Protein AF-A0A3D0D9U1-F1 (afdb_monomer_lite)

Radius of gyration: 18.2 Å; chains: 1; bounding box: 57×17×36 Å

Foldseek 3Di:
DDAPDWDWDQDPVVQWIWIDDPVDIDIGHPVVVVVVVVVCVVCVVVVVVVVVPPDPPPPPDDPPPDDD

Secondary structure (DSSP, 8-state):
--TT--EEEEETTTTEEEEEETTEEEEE-HHHHHHHHHHHHHTHHHHHHHHHTS--------------

Sequence (68 aa):
MRCGDITAHLNNAAGRVTIRDHLFDIELRPREALALLHWLEENEEQLQVLERTRPEPRHSRRRESLTA

pLDDT: mean 77.54, std 17.41, range [45.0, 97.0]

Structure (mmCIF, N/CA/C/O backbone):
data_AF-A0A3D0D9U1-F1
#
_entry.id   AF-A0A3D0D9U1-F1
#
loop_
_atom_site.group_PDB
_atom_site.id
_atom_site.type_symbol
_atom_site.label_atom_id
_atom_site.label_alt_id
_atom_site.label_comp_id
_atom_site.label_asym_id
_atom_site.label_entity_id
_atom_site.label_seq_id
_atom_site.pdbx_PDB_ins_code
_atom_site.Cartn_x
_atom_site.Cartn_y
_atom_site.Cartn_z
_atom_site.occupancy
_atom_site.B_iso_or_equiv
_atom_site.auth_seq_id
_atom_site.auth_comp_id
_atom_site.auth_asym_id
_atom_site.auth_atom_id
_atom_site.pdbx_PDB_model_num
ATOM 1 N N . MET A 1 1 ? 8.147 12.067 -5.375 1.00 54.06 1 MET A N 1
ATOM 2 C CA . MET A 1 1 ? 7.871 11.236 -4.192 1.00 54.06 1 MET A CA 1
ATOM 3 C C . MET A 1 1 ? 9.164 11.087 -3.425 1.00 54.06 1 MET A C 1
ATOM 5 O O . MET A 1 1 ? 10.178 10.759 -4.033 1.00 54.06 1 MET A O 1
ATOM 9 N N . ARG A 1 2 ? 9.146 11.458 -2.148 1.00 54.34 2 ARG A N 1
ATOM 10 C CA . ARG A 1 2 ? 10.222 11.217 -1.184 1.00 54.34 2 ARG A CA 1
ATOM 11 C C . ARG A 1 2 ? 10.088 9.791 -0.638 1.00 54.34 2 ARG A C 1
ATOM 13 O O . ARG A 1 2 ? 9.061 9.152 -0.841 1.00 54.34 2 ARG A O 1
ATOM 20 N N . CYS A 1 3 ? 11.129 9.305 0.036 1.00 56.47 3 CYS A N 1
ATOM 21 C CA . CYS A 1 3 ? 11.031 8.079 0.829 1.00 56.47 3 CYS A CA 1
ATOM 22 C C . CYS A 1 3 ? 9.897 8.242 1.850 1.00 56.47 3 CYS A C 1
ATOM 24 O O . CYS A 1 3 ? 9.902 9.247 2.562 1.00 56.47 3 CYS A O 1
ATOM 26 N N . GLY A 1 4 ? 8.922 7.327 1.843 1.00 63.75 4 GLY A N 1
ATOM 27 C CA . GLY A 1 4 ? 7.757 7.358 2.734 1.00 63.75 4 GLY A CA 1
ATOM 28 C C . GLY A 1 4 ? 6.489 7.997 2.148 1.00 63.75 4 GLY A C 1
ATOM 29 O O . GLY A 1 4 ? 5.427 7.886 2.756 1.00 63.75 4 GLY A O 1
ATOM 30 N N . ASP A 1 5 ? 6.544 8.620 0.962 1.00 77.88 5 ASP A N 1
ATOM 31 C CA . ASP A 1 5 ? 5.337 9.141 0.305 1.00 77.88 5 ASP A CA 1
ATOM 32 C C . ASP A 1 5 ? 4.558 7.989 -0.360 1.00 77.88 5 ASP A C 1
ATOM 34 O O . ASP A 1 5 ? 4.832 7.619 -1.505 1.00 77.88 5 ASP A O 1
ATOM 38 N N . ILE A 1 6 ? 3.554 7.448 0.335 1.00 83.25 6 ILE A N 1
ATOM 39 C CA . ILE A 1 6 ? 2.680 6.393 -0.196 1.00 83.25 6 ILE A CA 1
ATOM 40 C C . ILE A 1 6 ? 1.466 7.012 -0.894 1.00 83.25 6 ILE A C 1
ATOM 42 O O . ILE A 1 6 ? 0.757 7.848 -0.336 1.00 83.25 6 ILE A O 1
ATOM 46 N N . THR A 1 7 ? 1.184 6.569 -2.119 1.00 87.44 7 THR A N 1
ATOM 47 C CA . THR A 1 7 ? -0.005 6.979 -2.880 1.00 87.44 7 THR A CA 1
ATOM 48 C C . THR A 1 7 ? -0.867 5.777 -3.235 1.00 87.44 7 THR A C 1
ATOM 50 O O . THR A 1 7 ? -0.358 4.717 -3.587 1.00 87.44 7 THR A O 1
ATOM 53 N N . ALA A 1 8 ? -2.188 5.933 -3.150 1.00 90.88 8 ALA A N 1
ATOM 54 C CA . ALA A 1 8 ? -3.147 4.893 -3.503 1.00 90.88 8 ALA A CA 1
ATOM 55 C C . ALA A 1 8 ? -4.046 5.364 -4.652 1.00 90.88 8 ALA A C 1
ATOM 57 O O . ALA A 1 8 ? -4.678 6.418 -4.577 1.00 90.88 8 ALA A O 1
ATOM 58 N N . HIS A 1 9 ? -4.128 4.562 -5.711 1.00 92.75 9 HIS A N 1
ATOM 59 C CA . HIS A 1 9 ? -4.952 4.832 -6.885 1.00 92.75 9 HIS A CA 1
ATOM 60 C C . HIS A 1 9 ? -5.962 3.707 -7.095 1.00 92.75 9 HIS A C 1
ATOM 62 O O . HIS A 1 9 ? -5.588 2.552 -7.285 1.00 92.75 9 HIS A O 1
ATOM 68 N N . LEU A 1 10 ? -7.252 4.044 -7.100 1.00 92.62 10 LEU A N 1
ATOM 69 C CA . LEU A 1 10 ? -8.318 3.096 -7.408 1.00 92.62 10 LEU A CA 1
ATOM 70 C C . LEU A 1 10 ? -8.504 2.978 -8.927 1.00 92.62 10 LEU A C 1
ATOM 72 O O . LEU A 1 10 ? -8.890 3.934 -9.598 1.00 92.62 10 LEU A O 1
ATOM 76 N N . ASN A 1 11 ? -8.282 1.781 -9.462 1.00 92.88 11 ASN A N 1
ATOM 77 C CA . ASN A 1 11 ? -8.644 1.410 -10.821 1.00 92.88 11 ASN A CA 1
ATOM 78 C C . ASN A 1 11 ? -10.033 0.754 -10.819 1.00 92.88 11 ASN A C 1
ATOM 80 O O . ASN A 1 11 ? -10.172 -0.459 -10.647 1.00 92.88 11 ASN A O 1
ATOM 84 N N . ASN A 1 12 ? -11.064 1.574 -11.038 1.00 88.88 12 ASN A N 1
ATOM 85 C CA . ASN A 1 12 ? -12.462 1.132 -11.066 1.00 88.88 12 ASN A CA 1
ATOM 86 C C . ASN A 1 12 ? -12.749 0.095 -12.160 1.00 88.88 12 ASN A C 1
ATOM 88 O O . ASN A 1 12 ? -13.557 -0.801 -11.942 1.00 88.88 12 ASN A O 1
ATOM 92 N N . ALA A 1 13 ? -12.080 0.189 -13.314 1.00 92.00 13 ALA A N 1
ATOM 93 C CA . ALA A 1 13 ? -12.297 -0.739 -14.423 1.00 92.00 13 ALA A CA 1
ATOM 94 C C . ALA A 1 13 ? -11.781 -2.148 -14.097 1.00 92.00 13 ALA A C 1
ATOM 96 O O . ALA A 1 13 ? -12.412 -3.139 -14.455 1.00 92.00 13 ALA A O 1
ATOM 97 N N . ALA A 1 14 ? -10.653 -2.236 -13.389 1.00 89.81 14 ALA A N 1
ATOM 98 C CA . ALA A 1 14 ? -10.069 -3.507 -12.969 1.00 89.81 14 ALA A CA 1
ATOM 99 C C . ALA A 1 14 ? -10.576 -3.988 -11.596 1.00 89.81 14 ALA A C 1
ATOM 101 O O . ALA A 1 14 ? -10.291 -5.119 -11.200 1.00 89.81 14 ALA A O 1
ATOM 102 N N . GLY A 1 15 ? -11.280 -3.137 -10.840 1.00 92.94 15 GLY A N 1
ATOM 103 C CA . GLY A 1 15 ? -11.644 -3.410 -9.448 1.00 92.94 15 GLY A CA 1
ATOM 104 C C . GLY A 1 15 ? -10.417 -3.601 -8.549 1.00 92.94 15 GLY A C 1
ATOM 105 O O . GLY A 1 15 ? -10.432 -4.441 -7.648 1.00 92.94 15 GLY A O 1
ATOM 106 N N . ARG A 1 16 ? -9.331 -2.871 -8.828 1.00 97.00 16 ARG A N 1
ATOM 107 C CA . ARG A 1 16 ? -8.035 -2.976 -8.137 1.00 97.00 16 ARG A CA 1
ATOM 108 C C . ARG A 1 16 ? -7.607 -1.633 -7.573 1.00 97.00 16 ARG A C 1
ATOM 110 O O . ARG A 1 16 ? -8.021 -0.591 -8.066 1.00 97.00 16 ARG A O 1
ATOM 117 N N . VAL A 1 17 ? -6.749 -1.665 -6.564 1.00 95.62 17 VAL A N 1
ATOM 118 C CA . VAL A 1 17 ? -6.068 -0.488 -6.027 1.00 95.62 17 VAL A CA 1
ATOM 119 C C . VAL A 1 17 ? -4.574 -0.681 -6.217 1.00 95.62 17 VAL A C 1
ATOM 121 O O . VAL A 1 17 ? -4.037 -1.716 -5.830 1.00 95.62 17 VAL A O 1
ATOM 124 N N . THR A 1 18 ? -3.911 0.308 -6.799 1.00 95.19 18 THR A N 1
ATOM 125 C CA . THR A 1 18 ? -2.454 0.353 -6.889 1.00 95.19 18 THR A CA 1
ATOM 126 C C . THR A 1 18 ? -1.935 1.229 -5.762 1.00 95.19 18 THR A C 1
ATOM 128 O O . THR A 1 18 ? -2.274 2.412 -5.704 1.00 95.19 18 THR A O 1
ATOM 131 N N . ILE A 1 19 ? -1.129 0.655 -4.875 1.00 91.62 19 ILE A N 1
ATOM 132 C CA . ILE A 1 19 ? -0.377 1.394 -3.862 1.00 91.62 19 ILE A CA 1
ATOM 133 C C . ILE A 1 19 ? 1.047 1.565 -4.381 1.00 91.62 19 ILE A C 1
ATOM 135 O O . ILE A 1 19 ? 1.678 0.585 -4.777 1.00 91.62 19 ILE A O 1
ATOM 139 N N . ARG A 1 20 ? 1.526 2.806 -4.404 1.00 89.44 20 ARG A N 1
ATOM 140 C CA . ARG A 1 20 ? 2.847 3.176 -4.908 1.00 89.44 20 ARG A CA 1
ATOM 141 C C . ARG A 1 20 ? 3.664 3.871 -3.841 1.00 89.44 20 ARG A C 1
ATOM 143 O O . ARG A 1 20 ? 3.151 4.744 -3.143 1.00 89.44 20 ARG A O 1
ATOM 150 N N . ASP A 1 21 ? 4.938 3.528 -3.809 1.00 84.25 21 ASP A N 1
ATO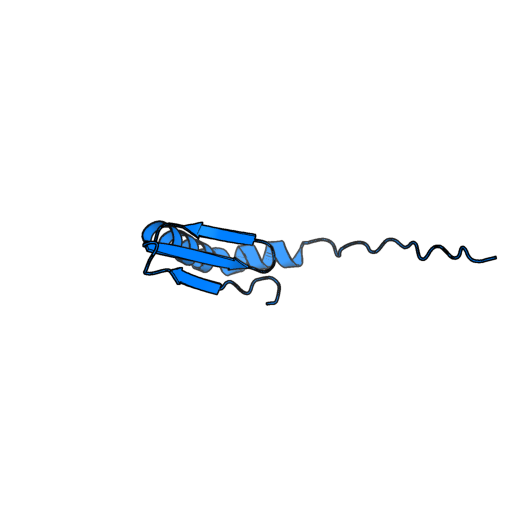M 151 C CA . ASP A 1 21 ? 6.003 4.242 -3.118 1.00 84.25 21 ASP A CA 1
ATOM 152 C C . ASP A 1 21 ? 7.210 4.345 -4.073 1.00 84.25 21 ASP A C 1
ATOM 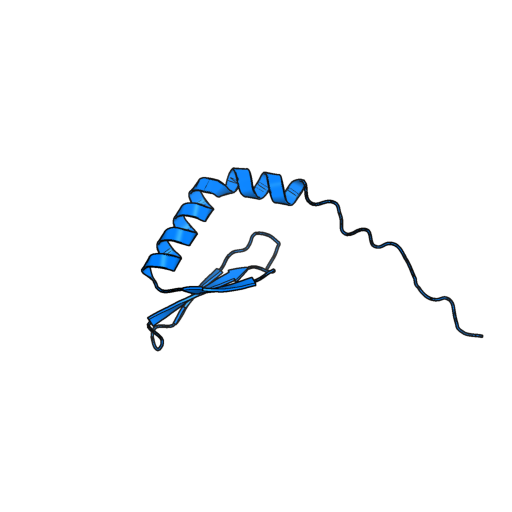154 O O . ASP A 1 21 ? 7.256 3.710 -5.125 1.00 84.25 21 ASP A O 1
ATOM 158 N N . HIS A 1 22 ? 8.225 5.128 -3.724 1.00 77.81 22 HIS A N 1
ATOM 159 C CA . HIS A 1 22 ? 9.453 5.283 -4.505 1.00 77.81 22 HIS A CA 1
ATOM 160 C C . HIS A 1 22 ? 10.205 3.966 -4.799 1.00 77.81 22 HIS A C 1
ATOM 162 O O . HIS A 1 22 ? 11.062 3.955 -5.684 1.00 77.81 22 HIS A O 1
ATOM 168 N N . LEU A 1 23 ? 9.918 2.875 -4.074 1.00 75.31 23 LEU A N 1
ATOM 169 C CA . LEU A 1 23 ? 10.572 1.568 -4.238 1.00 75.31 23 LEU A CA 1
ATOM 170 C C . LEU A 1 23 ? 9.720 0.518 -4.946 1.00 75.31 23 LEU A C 1
ATOM 172 O O . LEU A 1 23 ? 10.280 -0.439 -5.483 1.00 75.31 23 LEU A O 1
ATOM 176 N N . PHE A 1 24 ? 8.396 0.636 -4.904 1.00 79.38 24 PHE A N 1
ATOM 177 C CA . PHE A 1 24 ? 7.514 -0.422 -5.374 1.00 79.38 24 PHE A CA 1
ATOM 178 C C . PHE A 1 24 ? 6.142 0.100 -5.785 1.00 79.38 24 PHE A C 1
ATOM 180 O O . PHE A 1 24 ? 5.616 1.053 -5.215 1.00 79.38 24 PHE A O 1
ATOM 187 N N . ASP A 1 25 ? 5.540 -0.642 -6.708 1.00 89.31 25 ASP A N 1
ATOM 188 C CA . ASP A 1 25 ? 4.131 -0.556 -7.065 1.00 89.31 25 ASP A CA 1
ATOM 189 C C . ASP A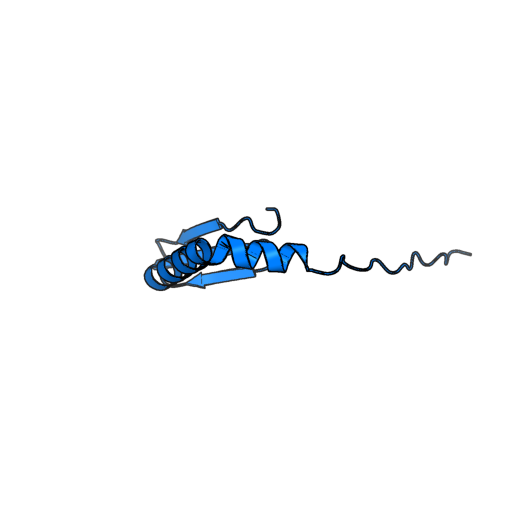 1 25 ? 3.491 -1.912 -6.747 1.00 89.31 25 ASP A C 1
ATOM 191 O O . ASP A 1 25 ? 3.969 -2.953 -7.205 1.00 89.31 25 ASP A O 1
ATOM 195 N N . ILE A 1 26 ? 2.411 -1.917 -5.964 1.00 92.19 26 ILE A N 1
ATOM 196 C CA . ILE A 1 26 ? 1.682 -3.136 -5.597 1.00 92.19 26 ILE A CA 1
ATOM 197 C C . ILE A 1 26 ? 0.218 -2.981 -6.000 1.00 92.19 26 ILE A C 1
ATOM 199 O O . ILE A 1 26 ? -0.449 -2.021 -5.616 1.00 92.19 26 ILE A O 1
ATOM 203 N N . GLU A 1 27 ? -0.300 -3.953 -6.749 1.00 95.69 27 GLU A N 1
ATOM 204 C CA . GLU A 1 27 ? -1.720 -4.043 -7.083 1.00 95.69 27 GLU A CA 1
ATOM 205 C C . GLU A 1 27 ? -2.455 -4.987 -6.132 1.00 95.69 27 GLU A C 1
ATOM 207 O O . GLU A 1 27 ? -2.114 -6.161 -5.993 1.00 95.69 27 GLU A O 1
ATOM 212 N N . LEU A 1 28 ? -3.515 -4.480 -5.512 1.00 95.38 28 LEU A N 1
ATOM 213 C CA . LEU A 1 28 ? -4.284 -5.169 -4.484 1.00 95.38 28 LEU A CA 1
ATOM 214 C C . LEU A 1 28 ? -5.778 -5.119 -4.794 1.00 95.38 28 LEU A C 1
ATOM 216 O O . LEU A 1 28 ? -6.267 -4.278 -5.554 1.00 95.38 28 LEU A O 1
ATOM 220 N N . ARG A 1 29 ? -6.549 -6.028 -4.197 1.00 96.75 29 ARG A N 1
ATOM 221 C CA . ARG A 1 29 ? -8.004 -5.847 -4.100 1.00 96.75 29 ARG A CA 1
ATOM 222 C C . ARG A 1 29 ? -8.303 -4.693 -3.131 1.00 96.75 29 ARG A C 1
ATOM 224 O O . ARG A 1 29 ? -7.537 -4.490 -2.191 1.00 96.75 29 ARG A O 1
ATOM 231 N N . PRO A 1 30 ? -9.445 -3.992 -3.258 1.00 94.12 30 PRO A N 1
ATOM 232 C CA . PRO A 1 30 ? -9.777 -2.860 -2.389 1.00 94.12 30 PRO A CA 1
ATOM 233 C C . PRO A 1 30 ? -9.703 -3.177 -0.890 1.00 94.12 30 PRO A C 1
ATOM 235 O O . PRO A 1 30 ? -9.189 -2.383 -0.111 1.00 94.12 30 PRO A O 1
ATOM 238 N N . ARG A 1 31 ? -10.151 -4.372 -0.484 1.00 95.31 31 ARG A N 1
ATOM 239 C CA . ARG A 1 31 ? -10.088 -4.812 0.918 1.00 95.31 31 ARG A CA 1
ATOM 240 C C . ARG A 1 31 ? -8.654 -5.023 1.417 1.00 95.31 31 ARG A C 1
ATOM 242 O O . ARG A 1 31 ? -8.365 -4.708 2.563 1.00 95.31 31 ARG A O 1
ATOM 249 N N . GLU A 1 32 ? -7.781 -5.559 0.571 1.00 95.88 32 GLU A N 1
ATOM 250 C CA . GLU A 1 32 ? -6.366 -5.780 0.896 1.00 95.88 32 GLU A CA 1
ATOM 251 C C . GLU A 1 32 ? -5.623 -4.445 0.977 1.00 95.88 32 GLU A C 1
ATOM 253 O O . GLU A 1 32 ? -4.857 -4.228 1.907 1.00 95.88 32 GLU A O 1
ATOM 258 N N . ALA A 1 33 ? -5.913 -3.526 0.052 1.00 93.81 33 ALA A N 1
ATOM 259 C CA . ALA A 1 33 ? -5.365 -2.176 0.073 1.00 93.81 33 ALA A CA 1
ATOM 260 C C . ALA A 1 33 ? -5.766 -1.413 1.340 1.00 93.81 33 ALA A C 1
ATOM 262 O O . ALA A 1 33 ? -4.913 -0.805 1.971 1.00 93.81 33 ALA A O 1
ATOM 263 N N . LEU A 1 34 ? -7.037 -1.494 1.752 1.00 93.69 34 LEU A N 1
ATOM 264 C CA . LEU A 1 34 ? -7.502 -0.894 3.006 1.00 93.69 34 LEU A CA 1
ATOM 265 C C . LEU A 1 34 ? -6.776 -1.469 4.226 1.00 93.69 34 LEU A C 1
ATOM 267 O O . LEU A 1 34 ? -6.327 -0.709 5.077 1.00 93.69 34 LEU A O 1
ATOM 271 N N . ALA A 1 35 ? -6.636 -2.795 4.300 1.00 95.06 35 ALA A N 1
ATOM 272 C CA . ALA A 1 35 ? -5.922 -3.440 5.398 1.00 95.06 35 ALA A CA 1
ATOM 273 C C . ALA A 1 35 ? -4.440 -3.032 5.440 1.00 95.06 35 ALA A C 1
ATOM 275 O O . ALA A 1 35 ? -3.911 -2.769 6.516 1.00 95.06 35 ALA A O 1
ATOM 276 N N . LEU A 1 36 ? -3.785 -2.943 4.278 1.00 91.62 36 LEU A N 1
ATOM 277 C CA . LEU A 1 36 ? -2.394 -2.509 4.188 1.00 91.62 36 LEU A CA 1
ATOM 278 C C . LEU A 1 36 ? -2.230 -1.046 4.614 1.00 91.62 36 LEU A C 1
ATOM 280 O O . LEU A 1 36 ? -1.338 -0.752 5.399 1.00 91.62 36 LEU A O 1
ATOM 284 N N . LEU A 1 37 ? -3.089 -0.142 4.135 1.00 89.94 37 LEU A N 1
ATOM 285 C CA . LEU A 1 37 ? -3.031 1.275 4.506 1.00 89.94 37 LEU A CA 1
ATOM 286 C C . LEU A 1 37 ? -3.247 1.477 6.010 1.00 89.94 37 LEU A C 1
ATOM 288 O O . LEU A 1 37 ? -2.495 2.224 6.624 1.00 89.94 37 LEU A O 1
ATOM 292 N N . HIS A 1 38 ? -4.200 0.759 6.609 1.00 93.38 38 HIS A N 1
ATOM 293 C CA . HIS A 1 38 ? -4.423 0.801 8.056 1.00 93.38 38 HIS A CA 1
ATOM 294 C C . HIS A 1 38 ? -3.205 0.303 8.839 1.00 93.38 38 HIS A C 1
ATOM 296 O O . HIS A 1 38 ? -2.767 0.940 9.788 1.00 93.38 38 HIS A O 1
ATOM 302 N N . TRP A 1 39 ? -2.619 -0.822 8.418 1.00 93.19 39 TRP A N 1
ATOM 303 C CA . TRP A 1 39 ? -1.417 -1.346 9.061 1.00 93.19 39 TRP A CA 1
ATOM 304 C C . TRP A 1 39 ? -0.236 -0.372 8.943 1.00 93.19 39 TRP A C 1
ATOM 306 O O . TRP A 1 39 ? 0.503 -0.187 9.905 1.00 93.19 39 TRP A O 1
ATOM 316 N N . LEU A 1 40 ? -0.057 0.266 7.783 1.00 87.38 40 LEU A N 1
ATOM 317 C CA . LEU A 1 40 ? 0.996 1.263 7.577 1.00 87.38 40 LEU A CA 1
ATOM 318 C C . LEU A 1 40 ? 0.825 2.468 8.509 1.00 87.38 40 LEU A C 1
ATOM 320 O O . LEU A 1 40 ? 1.812 2.918 9.080 1.00 87.38 40 LEU A O 1
ATOM 324 N N . GLU A 1 41 ? -0.408 2.940 8.696 1.00 88.25 41 GLU A N 1
ATOM 325 C CA . GLU A 1 41 ? -0.738 4.024 9.628 1.00 88.25 41 GLU A CA 1
ATOM 326 C C . GLU A 1 41 ? -0.437 3.628 11.084 1.00 88.25 41 GLU A C 1
ATOM 328 O O . GLU A 1 41 ? 0.251 4.354 11.796 1.00 88.25 41 GLU A O 1
ATOM 333 N N . GLU A 1 42 ? -0.846 2.430 11.516 1.00 92.44 42 GLU A N 1
ATOM 334 C CA . GLU A 1 42 ? -0.573 1.926 12.873 1.00 92.44 42 GLU A CA 1
ATOM 335 C C . GLU A 1 42 ? 0.924 1.747 13.175 1.00 92.44 42 GLU A C 1
ATOM 337 O O . GLU A 1 42 ? 1.333 1.772 14.336 1.00 92.44 42 GLU A O 1
ATOM 342 N N . ASN A 1 43 ? 1.745 1.535 12.143 1.00 89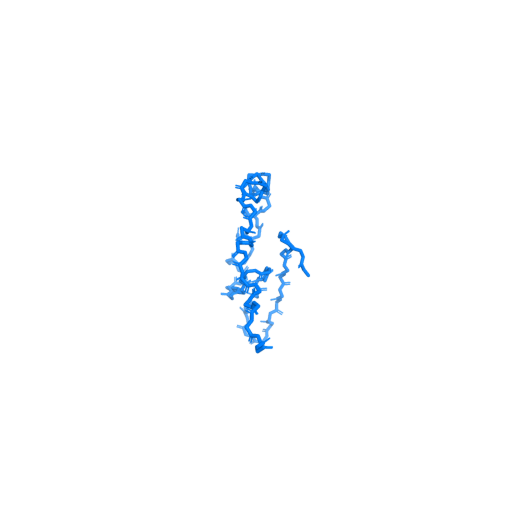.31 43 ASN A N 1
ATOM 343 C CA . ASN A 1 43 ? 3.170 1.232 12.279 1.00 89.31 43 ASN A CA 1
ATOM 344 C C . ASN A 1 43 ? 4.075 2.372 11.787 1.00 89.31 43 ASN A C 1
ATOM 346 O O . ASN A 1 43 ? 5.291 2.184 11.706 1.00 89.31 43 ASN A O 1
ATOM 350 N N . GLU A 1 44 ? 3.521 3.553 11.492 1.00 84.62 44 GLU A N 1
ATOM 351 C CA . GLU A 1 44 ? 4.255 4.667 10.881 1.00 84.62 44 GLU A CA 1
ATOM 352 C C . GLU A 1 44 ? 5.509 5.042 11.687 1.00 84.62 44 GLU A C 1
ATOM 354 O O . GLU A 1 44 ? 6.608 5.114 11.136 1.00 84.62 44 GLU A O 1
ATOM 359 N N . GLU A 1 45 ? 5.387 5.200 13.009 1.00 82.75 45 GLU A N 1
ATOM 360 C CA . GLU A 1 45 ? 6.514 5.578 13.873 1.00 82.75 45 GLU A CA 1
ATOM 361 C C . GLU A 1 45 ? 7.662 4.556 13.826 1.00 82.75 45 GLU A C 1
ATOM 363 O O . GLU A 1 45 ? 8.839 4.923 13.781 1.00 82.75 45 GLU A O 1
ATOM 368 N N . GLN A 1 46 ? 7.336 3.262 13.800 1.00 83.12 46 GLN A N 1
ATOM 369 C CA . GLN A 1 46 ? 8.326 2.185 13.746 1.00 83.12 46 GLN A CA 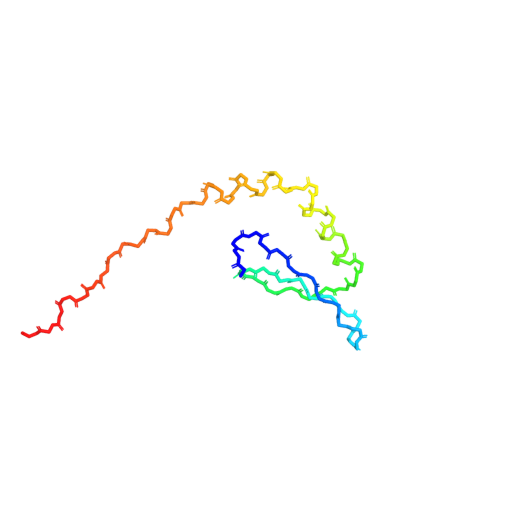1
ATOM 370 C C . GLN A 1 46 ? 9.012 2.135 12.377 1.00 83.12 46 GLN A C 1
ATOM 372 O O . GLN A 1 46 ? 10.229 1.943 12.289 1.00 83.12 46 GLN A O 1
ATOM 377 N N . LEU A 1 47 ? 8.245 2.355 11.308 1.00 78.06 47 LEU A N 1
ATOM 378 C CA . LEU A 1 47 ? 8.756 2.417 9.942 1.00 78.06 47 LEU A CA 1
ATOM 379 C C . LEU A 1 47 ? 9.699 3.617 9.755 1.00 78.06 47 LEU A C 1
ATOM 381 O O . LEU A 1 47 ? 10.784 3.453 9.194 1.00 78.06 47 LEU A O 1
ATOM 385 N N . GLN A 1 48 ? 9.376 4.782 10.327 1.00 76.12 48 GLN A N 1
ATOM 386 C CA . GLN A 1 48 ? 10.250 5.962 10.293 1.00 76.12 48 GLN A CA 1
ATOM 387 C C . GLN A 1 48 ? 11.604 5.727 10.993 1.00 76.12 48 GLN A C 1
ATOM 389 O O . GLN A 1 48 ? 12.633 6.262 10.565 1.00 76.12 48 GLN A O 1
ATOM 394 N N . VAL A 1 49 ? 11.651 4.917 12.058 1.00 78.25 49 VAL A N 1
ATOM 395 C CA . VAL A 1 49 ? 12.913 4.546 12.730 1.00 78.25 49 VAL A CA 1
ATOM 396 C C . VAL A 1 49 ? 13.791 3.669 11.829 1.00 78.25 49 VAL A C 1
ATOM 398 O O . VAL A 1 49 ? 15.011 3.864 11.773 1.00 78.25 49 VAL A O 1
ATOM 401 N N . LEU A 1 50 ? 13.189 2.733 11.090 1.00 70.50 50 LEU A N 1
ATOM 402 C CA . LEU A 1 50 ? 13.898 1.870 10.139 1.00 70.50 50 LEU A CA 1
ATOM 403 C C . LEU A 1 50 ? 14.458 2.654 8.943 1.00 70.50 50 LEU A C 1
ATOM 405 O O . LEU A 1 50 ? 15.563 2.375 8.478 1.00 70.50 50 LEU A O 1
ATOM 409 N N . GLU A 1 51 ? 13.745 3.673 8.467 1.00 66.31 51 GLU A N 1
ATOM 410 C CA . GLU A 1 51 ? 14.237 4.541 7.393 1.00 66.31 51 GLU A CA 1
ATOM 411 C C . GLU A 1 51 ? 15.449 5.376 7.820 1.00 66.31 51 GLU A C 1
ATOM 413 O O . GLU A 1 51 ? 16.419 5.483 7.070 1.00 66.31 51 GLU A O 1
ATOM 418 N N . ARG A 1 52 ? 15.444 5.911 9.048 1.00 64.25 52 ARG A N 1
ATOM 419 C CA . ARG A 1 52 ? 16.569 6.692 9.602 1.00 64.25 52 ARG A CA 1
ATOM 420 C C . ARG A 1 52 ? 17.809 5.854 9.898 1.00 64.25 52 ARG A C 1
ATOM 422 O O . ARG A 1 52 ? 18.906 6.397 9.988 1.00 64.25 52 ARG A O 1
ATOM 429 N N . THR A 1 53 ? 17.638 4.548 10.076 1.00 58.84 53 THR A N 1
ATOM 430 C CA . THR A 1 53 ? 18.735 3.604 10.322 1.00 58.84 53 THR A CA 1
ATOM 431 C C . THR A 1 53 ? 19.257 2.951 9.047 1.00 58.84 53 THR A C 1
ATOM 433 O O . THR A 1 53 ? 20.215 2.176 9.119 1.00 58.84 53 THR A O 1
ATOM 436 N N . ARG A 1 54 ? 18.715 3.296 7.866 1.00 54.22 54 ARG A N 1
ATOM 437 C CA . ARG A 1 54 ? 19.355 2.912 6.607 1.00 54.22 54 ARG A CA 1
ATOM 438 C C . ARG A 1 54 ? 20.748 3.548 6.551 1.00 54.22 54 ARG A C 1
ATOM 440 O O . ARG A 1 54 ? 20.857 4.772 6.625 1.00 54.22 54 ARG A O 1
ATOM 447 N N . PRO A 1 55 ? 21.817 2.745 6.407 1.00 52.56 55 PRO A N 1
ATOM 448 C CA . PRO A 1 55 ? 23.131 3.300 6.146 1.00 52.56 55 PRO A CA 1
ATOM 449 C C . PRO A 1 55 ? 23.040 4.107 4.852 1.00 52.56 55 PRO A C 1
ATOM 451 O O . PRO A 1 55 ? 22.448 3.636 3.877 1.00 52.56 55 PRO A O 1
ATOM 454 N N . GLU A 1 56 ? 23.603 5.319 4.850 1.00 54.00 56 GLU A N 1
ATOM 455 C CA . GLU A 1 56 ? 23.745 6.107 3.627 1.00 54.00 56 GLU A CA 1
ATOM 456 C C . GLU A 1 56 ? 24.241 5.197 2.495 1.00 54.00 56 GLU A C 1
ATOM 458 O O . GLU A 1 56 ? 25.137 4.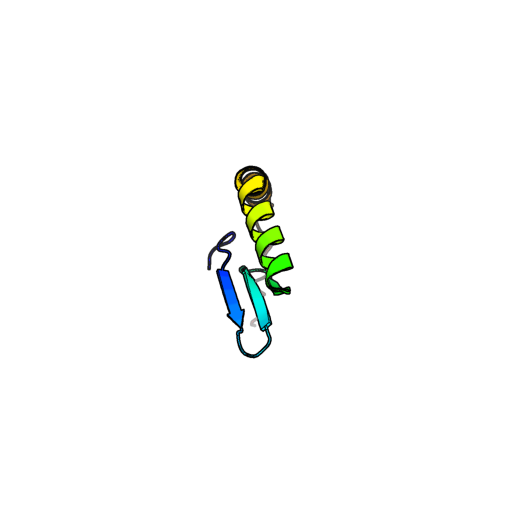368 2.731 1.00 54.00 56 GLU A O 1
ATOM 463 N N . PRO A 1 57 ? 23.701 5.316 1.268 1.00 49.66 57 PRO A N 1
ATOM 464 C CA . PRO A 1 57 ? 24.289 4.630 0.137 1.00 49.66 57 PRO A CA 1
ATOM 465 C C . PRO A 1 57 ? 25.729 5.125 0.037 1.00 49.66 57 PRO A C 1
ATOM 467 O O . PRO A 1 57 ? 25.990 6.269 -0.334 1.00 49.66 57 PRO A O 1
ATOM 470 N N . ARG A 1 58 ? 26.676 4.266 0.426 1.00 50.28 58 ARG A N 1
ATOM 471 C CA . ARG A 1 58 ? 28.102 4.508 0.245 1.00 50.28 58 ARG A CA 1
ATOM 472 C C . ARG A 1 58 ? 28.331 4.664 -1.251 1.00 50.28 58 ARG A C 1
ATOM 474 O O . ARG A 1 58 ? 28.561 3.687 -1.959 1.00 50.28 58 ARG A O 1
ATOM 481 N N . HIS A 1 59 ? 28.307 5.901 -1.735 1.00 47.31 59 HIS A N 1
ATOM 482 C CA . HIS A 1 59 ? 28.915 6.273 -3.001 1.00 47.31 59 HIS A CA 1
ATOM 483 C C . HIS A 1 59 ? 30.435 6.162 -2.837 1.00 47.31 59 HIS A C 1
ATOM 485 O O . HIS A 1 59 ? 31.180 7.137 -2.744 1.00 47.31 59 HIS A O 1
ATOM 491 N N . SER A 1 60 ? 30.919 4.924 -2.791 1.00 46.03 60 SER A N 1
ATOM 492 C CA . SER A 1 60 ? 32.323 4.603 -2.971 1.00 46.03 60 SER A CA 1
ATOM 493 C C . SER A 1 60 ? 32.640 4.718 -4.460 1.00 46.03 60 SER A C 1
ATOM 495 O O . SER A 1 60 ? 32.458 3.787 -5.232 1.00 46.03 60 SER A O 1
ATOM 497 N N . ARG A 1 61 ? 33.052 5.934 -4.837 1.00 53.88 61 ARG A N 1
ATOM 498 C CA . ARG A 1 61 ? 33.940 6.314 -5.950 1.00 53.88 61 ARG A CA 1
ATOM 499 C C . ARG A 1 61 ? 34.243 5.235 -7.004 1.00 53.88 61 ARG A C 1
ATOM 501 O O . ARG A 1 61 ? 34.976 4.294 -6.721 1.00 53.88 61 ARG A O 1
ATOM 508 N N . ARG A 1 62 ? 33.970 5.571 -8.268 1.00 51.22 62 ARG A N 1
ATOM 509 C CA . ARG A 1 62 ? 34.997 5.586 -9.329 1.00 51.22 62 ARG A CA 1
ATOM 510 C C . ARG A 1 62 ? 34.523 6.467 -10.489 1.00 51.22 62 ARG A C 1
ATOM 512 O O . ARG A 1 62 ? 33.861 6.013 -11.408 1.00 51.22 62 ARG A O 1
ATOM 519 N N . ARG A 1 63 ? 34.882 7.756 -10.441 1.00 49.28 63 ARG A N 1
ATOM 520 C CA . ARG A 1 63 ? 35.212 8.460 -11.684 1.00 49.28 63 ARG A CA 1
ATOM 521 C C . ARG A 1 63 ? 36.493 7.791 -12.158 1.00 49.28 63 ARG A C 1
ATOM 523 O O . ARG A 1 63 ? 37.539 7.958 -11.536 1.00 49.28 63 ARG A O 1
ATOM 530 N N . GLU A 1 64 ? 36.368 6.950 -13.168 1.00 52.19 64 GLU A N 1
ATOM 531 C CA . GLU A 1 64 ? 37.499 6.522 -13.970 1.00 52.19 64 GLU A CA 1
ATOM 532 C C . GLU A 1 64 ? 38.104 7.786 -14.586 1.00 52.19 64 GLU A C 1
ATOM 534 O O . GLU A 1 64 ? 37.583 8.354 -15.541 1.00 52.19 64 GLU A O 1
ATOM 539 N N . SER A 1 65 ? 39.181 8.280 -13.979 1.00 56.88 65 SER A N 1
ATOM 540 C CA . SER A 1 65 ? 40.144 9.118 -14.679 1.00 56.88 65 SER A CA 1
ATOM 541 C C . SER A 1 65 ? 40.858 8.206 -15.672 1.00 56.88 65 SER A C 1
ATOM 543 O O . SER A 1 65 ? 41.884 7.614 -15.348 1.00 56.88 65 SER A O 1
ATOM 545 N N . LEU A 1 66 ? 40.257 8.011 -16.842 1.00 54.56 66 LEU A N 1
ATOM 546 C CA . LEU A 1 66 ? 40.834 7.235 -17.933 1.00 54.56 66 LEU A CA 1
ATOM 547 C C . LEU A 1 66 ? 40.512 7.927 -19.255 1.00 54.56 66 LEU A C 1
ATOM 549 O O . LEU A 1 66 ? 39.709 7.468 -20.056 1.00 54.56 66 LEU A O 1
ATOM 553 N N . THR A 1 67 ? 41.172 9.060 -19.468 1.00 54.44 67 THR A N 1
ATOM 554 C CA . THR A 1 67 ? 41.448 9.577 -20.808 1.00 54.44 67 THR A CA 1
ATOM 555 C C . THR A 1 67 ? 42.862 10.143 -20.808 1.00 54.44 67 THR A C 1
ATOM 557 O O . THR A 1 67 ? 43.090 11.179 -20.187 1.00 54.44 67 THR A O 1
ATOM 560 N N . ALA A 1 68 ? 43.738 9.349 -21.438 1.00 45.00 68 ALA A N 1
ATOM 561 C CA . ALA A 1 68 ? 44.939 9.655 -22.227 1.00 45.00 68 ALA A CA 1
ATOM 562 C C . ALA A 1 68 ? 45.858 10.805 -21.789 1.00 45.00 68 ALA A C 1
ATOM 564 O O . ALA A 1 68 ? 45.432 11.978 -21.847 1.00 45.00 68 ALA A O 1
#